Protein AF-A0A0Q6VTG7-F1 (afdb_monomer)

Solvent-accessible surface area (backbone atoms only — not comparable to full-atom values): 6939 Å² total; per-residue (Å²): 140,82,86,78,82,81,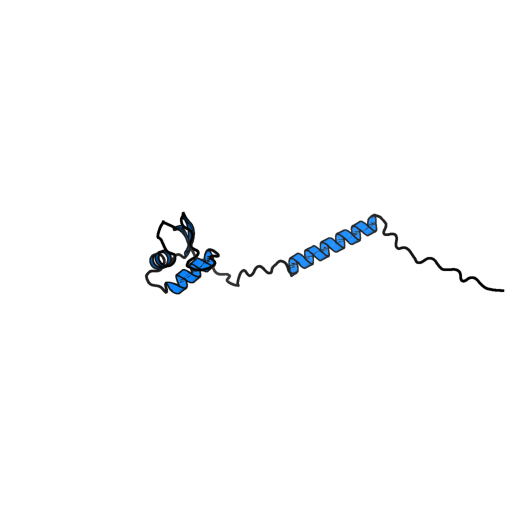80,77,82,76,87,77,84,75,70,49,79,67,51,52,52,55,54,51,54,52,51,52,52,52,52,52,50,48,45,63,74,62,63,66,76,65,84,71,73,95,60,102,54,82,77,77,59,63,44,81,43,69,35,49,86,94,63,46,51,65,58,53,23,40,70,48,35,72,90,56,64,41,68,60,45,36,54,47,36,23,62,73,58,71,42,94,43,71,82,68,70,57,71,70,39,75,41,54,36,65,67,67,132

Secondary structure (DSSP, 8-state):
--PPP--PPP------HHHHHHHHHHHHHHHHHHHHHHTT-----S--S-PPPEEEEEPPTT--HHHHHHHH-TTS-HHHHHHHHHHHTT-SSTT-PPTT-EEEEE---

Foldseek 3Di:
DDDDDDDDDDDDPDCPPVNVVVVVVVVVVVVVVCCVVPVPPPPPDDDPDDDFDKDKDAAAPPDFLLNVLCVQCVPDDSVVQSVVQCVQQVNPHRRSDDHRDIGIGGHDD

Sequence (109 aa):
MRAVPDARPAPHVRLTRRGKIVVLTAAVAVVALLVIMFGSSSFAGDRAGTPPETTSVRVLPGQTLWQIASQANPNGDIRKTVDEIVRLNSLPNASALQLGSEIAVPVYH

Mean predicted aligned error: 15.96 Å

Structure (mmCIF, N/CA/C/O backbone):
data_AF-A0A0Q6VTG7-F1
#
_entry.id   AF-A0A0Q6VTG7-F1
#
loop_
_atom_site.group_PDB
_atom_site.id
_atom_site.type_symbol
_atom_site.label_atom_id
_atom_site.label_alt_id
_atom_site.label_comp_id
_atom_site.label_asym_id
_atom_site.label_entity_id
_atom_site.label_seq_id
_atom_site.pdbx_PDB_ins_code
_atom_site.Cartn_x
_atom_site.Cartn_y
_atom_site.Cartn_z
_atom_site.occupancy
_atom_site.B_iso_or_equiv
_atom_site.auth_seq_id
_atom_sit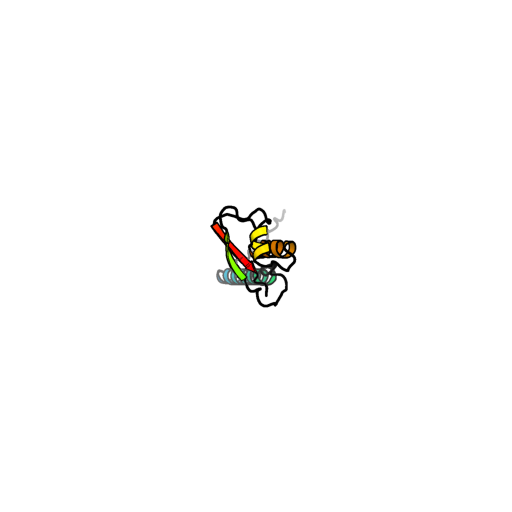e.auth_comp_id
_atom_site.auth_asym_id
_atom_site.auth_atom_id
_atom_site.pdbx_PDB_model_num
ATOM 1 N N . MET A 1 1 ? 83.091 8.850 -33.395 1.00 43.88 1 MET A N 1
ATOM 2 C CA . MET A 1 1 ? 81.863 8.644 -34.195 1.00 43.88 1 MET A CA 1
ATOM 3 C C . MET A 1 1 ? 80.751 8.210 -33.250 1.00 43.88 1 MET A C 1
ATOM 5 O O . MET A 1 1 ? 80.895 7.165 -32.635 1.00 43.88 1 MET A O 1
ATOM 9 N N . ARG A 1 2 ? 79.706 9.023 -33.048 1.00 48.88 2 ARG A N 1
ATOM 10 C CA . ARG A 1 2 ? 78.569 8.691 -32.169 1.00 48.88 2 ARG A CA 1
ATOM 11 C C . ARG A 1 2 ? 77.316 8.671 -33.043 1.00 48.88 2 ARG A C 1
ATOM 13 O O . ARG A 1 2 ? 76.964 9.702 -33.604 1.00 48.88 2 ARG A O 1
ATOM 20 N N . ALA A 1 3 ? 76.723 7.495 -33.230 1.00 59.16 3 ALA A N 1
ATOM 21 C CA . ALA A 1 3 ? 75.492 7.342 -33.996 1.00 59.16 3 ALA A CA 1
ATOM 22 C C . ALA A 1 3 ? 74.316 7.889 -33.173 1.00 59.16 3 ALA A C 1
ATOM 24 O O . ALA A 1 3 ? 74.139 7.502 -32.017 1.00 59.16 3 ALA A O 1
ATOM 25 N N . VAL A 1 4 ? 73.54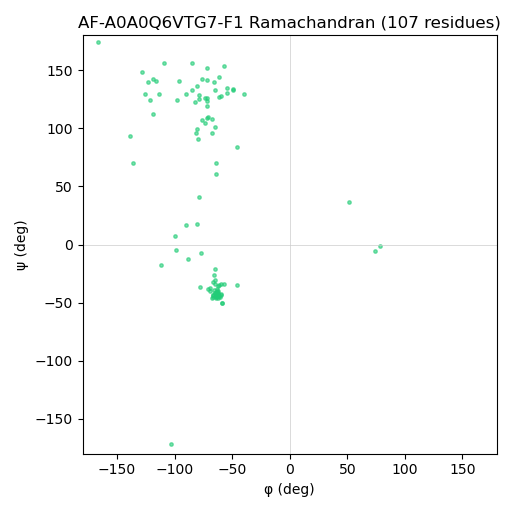7 8.806 -33.758 1.00 63.81 4 VAL A N 1
ATOM 26 C CA . VAL A 1 4 ? 72.277 9.280 -33.199 1.00 63.81 4 VAL A CA 1
ATOM 27 C C . VAL A 1 4 ? 71.207 8.256 -33.595 1.00 63.81 4 VAL A C 1
ATOM 29 O O . VAL A 1 4 ? 71.077 7.978 -34.788 1.00 63.81 4 VAL A O 1
ATOM 32 N N . PRO A 1 5 ? 70.479 7.643 -32.647 1.00 63.19 5 PRO A N 1
ATOM 33 C CA . PRO A 1 5 ? 69.404 6.723 -32.983 1.00 63.19 5 PRO A CA 1
ATOM 34 C C . PRO A 1 5 ? 68.219 7.507 -33.552 1.00 63.19 5 PRO A C 1
ATOM 36 O O . PRO A 1 5 ? 67.694 8.420 -32.918 1.00 63.19 5 PRO A O 1
ATOM 39 N N . ASP A 1 6 ? 67.816 7.132 -34.760 1.00 63.16 6 ASP A N 1
ATOM 40 C CA . ASP A 1 6 ? 66.664 7.688 -35.460 1.00 63.16 6 ASP A CA 1
ATOM 41 C C . ASP A 1 6 ? 65.378 7.184 -34.778 1.00 63.16 6 ASP A C 1
ATOM 43 O O . ASP A 1 6 ? 65.060 5.988 -34.801 1.00 63.16 6 ASP A O 1
ATOM 47 N N . ALA A 1 7 ? 64.666 8.071 -34.082 1.00 64.75 7 ALA A N 1
ATOM 48 C CA . ALA A 1 7 ? 63.426 7.729 -33.395 1.00 64.75 7 ALA A CA 1
ATOM 49 C C . ALA A 1 7 ? 62.308 7.548 -34.432 1.00 64.75 7 ALA A C 1
ATOM 51 O O . ALA A 1 7 ? 61.783 8.522 -34.971 1.00 64.75 7 ALA A O 1
ATOM 52 N N . ARG A 1 8 ? 61.925 6.296 -34.725 1.00 62.69 8 ARG A N 1
ATOM 53 C CA . ARG A 1 8 ? 60.793 6.022 -35.627 1.00 62.69 8 ARG A CA 1
ATOM 54 C C . ARG A 1 8 ? 59.499 6.604 -35.047 1.00 62.69 8 ARG A C 1
ATOM 56 O O . ARG A 1 8 ? 59.146 6.255 -33.919 1.00 62.69 8 ARG A O 1
ATOM 63 N N . PRO A 1 9 ? 58.755 7.427 -35.805 1.00 60.78 9 PRO A N 1
ATOM 64 C CA . PRO A 1 9 ? 57.476 7.952 -35.350 1.00 60.78 9 PRO A CA 1
ATOM 65 C C . PRO A 1 9 ? 56.458 6.816 -35.174 1.00 60.78 9 PRO A C 1
ATOM 67 O O . PRO A 1 9 ? 56.304 5.956 -36.043 1.00 60.78 9 PRO A O 1
ATOM 70 N N . ALA A 1 10 ? 55.761 6.812 -34.034 1.00 64.44 10 ALA A N 1
ATOM 71 C CA . ALA A 1 10 ? 54.692 5.862 -33.749 1.00 64.44 10 ALA A CA 1
ATOM 72 C C . ALA A 1 10 ? 53.508 6.082 -34.715 1.00 64.44 10 ALA A C 1
ATOM 74 O O . ALA A 1 10 ? 53.161 7.229 -35.011 1.00 64.44 10 ALA A O 1
ATOM 75 N N . PRO A 1 11 ? 52.858 5.019 -35.216 1.00 59.88 11 PRO A N 1
ATOM 76 C CA . PRO A 1 11 ? 51.740 5.162 -36.138 1.00 59.88 11 PRO A CA 1
ATOM 77 C C . PRO A 1 11 ? 50.540 5.794 -35.422 1.00 59.88 11 PRO A C 1
ATOM 79 O O . PRO A 1 11 ? 49.867 5.171 -34.604 1.00 59.88 11 PRO A O 1
ATOM 82 N N . HIS A 1 12 ? 50.254 7.055 -35.740 1.00 59.44 12 HIS A N 1
ATOM 83 C CA . HIS A 1 12 ? 49.062 7.743 -35.258 1.00 59.44 12 HIS A CA 1
ATOM 84 C C . HIS A 1 12 ? 47.843 7.255 -36.046 1.00 59.44 12 HIS A C 1
ATOM 86 O O . HIS A 1 12 ? 47.660 7.599 -37.216 1.00 59.44 12 HIS A O 1
ATOM 92 N N . VAL A 1 13 ? 46.987 6.460 -35.400 1.00 63.72 13 VAL A N 1
ATOM 93 C CA . VAL A 1 13 ? 45.722 5.992 -35.981 1.00 63.72 13 VAL A CA 1
ATOM 94 C C . VAL A 1 13 ? 44.783 7.186 -36.157 1.00 63.72 13 VAL A C 1
ATOM 96 O O . VAL A 1 13 ? 44.083 7.617 -35.241 1.00 63.72 13 VAL A O 1
ATOM 99 N N . ARG A 1 14 ? 44.771 7.760 -37.361 1.00 58.41 14 ARG A N 1
ATOM 100 C CA . ARG A 1 14 ? 43.822 8.806 -37.742 1.00 58.41 14 ARG A CA 1
ATOM 101 C C . ARG A 1 14 ? 42.511 8.153 -38.143 1.00 58.41 14 ARG A C 1
ATOM 103 O O . ARG A 1 14 ? 42.332 7.739 -39.285 1.00 58.41 14 ARG A O 1
ATOM 110 N N . LEU A 1 15 ? 41.579 8.081 -37.197 1.00 56.75 15 LEU A N 1
ATOM 111 C CA . LEU A 1 15 ? 40.223 7.633 -37.482 1.00 56.75 15 LEU A CA 1
ATOM 112 C C . LEU A 1 15 ? 39.567 8.656 -38.423 1.00 56.75 15 LEU A C 1
ATOM 114 O O . LEU A 1 15 ? 39.180 9.756 -38.010 1.00 56.75 15 LEU A O 1
ATOM 118 N N . THR A 1 16 ? 39.506 8.321 -39.713 1.00 68.38 16 THR A N 1
ATOM 119 C CA . THR A 1 16 ? 38.813 9.128 -40.722 1.00 68.38 16 THR A CA 1
ATOM 120 C C . THR A 1 16 ? 37.353 9.306 -40.296 1.00 68.38 16 THR A C 1
ATOM 122 O O . THR A 1 16 ? 36.811 8.491 -39.547 1.00 68.38 16 THR A O 1
ATOM 125 N N . ARG A 1 17 ? 36.690 10.385 -40.735 1.00 62.97 17 ARG A N 1
ATOM 126 C CA . ARG A 1 17 ? 35.305 10.728 -40.335 1.00 62.97 17 ARG A CA 1
ATOM 127 C C . ARG A 1 17 ? 34.341 9.527 -40.378 1.00 62.97 17 ARG A C 1
ATOM 129 O O . ARG A 1 17 ? 33.477 9.416 -39.519 1.00 62.97 17 ARG A O 1
ATOM 136 N N . ARG A 1 18 ? 34.538 8.616 -41.338 1.00 68.62 18 ARG A N 1
ATOM 137 C CA . ARG A 1 18 ? 33.766 7.375 -41.507 1.00 68.62 18 ARG A CA 1
ATOM 138 C C . ARG A 1 18 ? 34.035 6.343 -40.402 1.00 68.62 18 ARG A C 1
ATOM 140 O O . ARG A 1 18 ? 33.089 5.756 -39.897 1.00 68.62 18 ARG A O 1
ATOM 147 N N . GLY A 1 19 ? 35.283 6.183 -39.957 1.00 73.06 19 GLY A N 1
ATOM 148 C CA . GLY A 1 19 ? 35.630 5.285 -38.849 1.00 73.06 19 GLY A CA 1
ATOM 149 C C . GLY A 1 19 ? 35.033 5.723 -37.508 1.00 73.06 19 GLY A C 1
ATOM 150 O O . GLY A 1 19 ? 34.601 4.884 -36.728 1.00 73.06 19 GLY A O 1
ATOM 151 N N . LYS A 1 20 ? 34.917 7.038 -37.266 1.00 75.50 20 LYS A N 1
ATOM 152 C CA . LYS A 1 20 ? 34.251 7.570 -36.061 1.00 75.50 20 LYS A CA 1
ATOM 153 C C . LYS A 1 20 ? 32.767 7.198 -36.005 1.00 75.50 20 LYS A C 1
ATOM 155 O O . LYS A 1 20 ? 32.276 6.851 -34.938 1.00 75.50 20 LYS A O 1
ATOM 160 N N . ILE A 1 21 ? 32.075 7.236 -37.146 1.00 81.56 21 ILE A N 1
ATOM 161 C CA . ILE A 1 21 ? 30.651 6.877 -37.242 1.00 81.56 21 ILE A CA 1
ATOM 162 C C . ILE A 1 21 ? 30.453 5.383 -36.958 1.00 81.56 21 ILE A C 1
ATOM 164 O O . ILE A 1 21 ? 29.559 5.020 -36.199 1.00 81.56 21 ILE A O 1
ATOM 168 N N . VAL A 1 22 ? 31.313 4.519 -37.505 1.00 83.38 22 VAL A N 1
ATOM 169 C CA . VAL A 1 22 ? 31.245 3.066 -37.263 1.00 83.38 22 VAL A CA 1
ATOM 170 C C . VAL A 1 22 ? 31.493 2.731 -35.790 1.00 83.38 22 VAL A C 1
ATOM 172 O O . VAL A 1 22 ? 30.748 1.959 -35.200 1.00 83.38 22 VAL A O 1
ATOM 175 N N . VAL A 1 23 ? 32.490 3.354 -35.157 1.00 84.12 23 VAL A N 1
ATOM 176 C CA . VAL A 1 23 ? 32.770 3.124 -33.729 1.00 84.12 23 VAL A CA 1
ATOM 177 C C . VAL A 1 23 ? 31.621 3.615 -32.850 1.00 84.12 23 VAL A C 1
ATOM 179 O O . VAL A 1 23 ? 31.226 2.924 -31.916 1.00 84.12 23 VAL A O 1
ATOM 182 N N . LEU A 1 24 ? 31.055 4.784 -33.157 1.00 87.00 24 LEU A N 1
ATOM 183 C CA . LEU A 1 24 ? 29.951 5.342 -32.380 1.00 87.00 24 LEU A CA 1
ATOM 184 C C . LEU A 1 24 ? 28.680 4.496 -32.517 1.00 87.00 24 LEU A C 1
ATOM 186 O O . LEU A 1 24 ? 28.035 4.204 -31.517 1.00 87.00 24 LEU A O 1
ATOM 190 N N . THR A 1 25 ? 28.352 4.049 -33.731 1.00 86.75 25 THR A N 1
ATOM 191 C CA . THR A 1 25 ? 27.206 3.152 -33.963 1.00 86.75 25 THR A CA 1
ATOM 192 C C . THR A 1 25 ? 27.386 1.805 -33.264 1.00 86.75 25 THR A C 1
ATOM 194 O O . THR A 1 25 ? 26.455 1.340 -32.611 1.00 86.75 25 THR A O 1
ATOM 197 N N . ALA A 1 26 ? 28.588 1.222 -33.304 1.00 90.00 26 ALA A N 1
ATOM 198 C CA . ALA A 1 26 ? 28.898 0.001 -32.562 1.00 90.00 26 ALA A CA 1
ATOM 199 C C . ALA A 1 26 ? 28.771 0.198 -31.040 1.00 90.00 26 ALA A C 1
ATOM 201 O O . ALA A 1 26 ? 28.168 -0.631 -30.364 1.00 90.00 26 ALA A O 1
ATOM 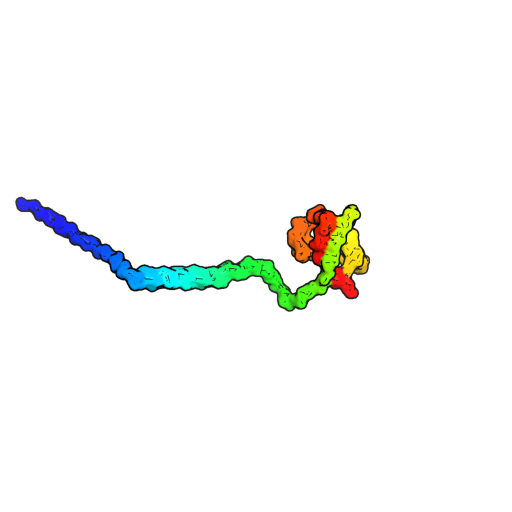202 N N . ALA A 1 27 ? 29.273 1.312 -30.500 1.00 89.88 27 ALA A N 1
ATOM 203 C CA . ALA A 1 27 ? 29.163 1.620 -29.075 1.00 89.88 27 ALA A CA 1
ATOM 204 C C . ALA A 1 27 ? 27.701 1.784 -28.632 1.00 89.88 27 ALA A C 1
ATOM 206 O O . ALA A 1 27 ? 27.303 1.222 -27.613 1.00 89.88 27 ALA A O 1
ATOM 207 N N . VAL A 1 28 ? 26.881 2.492 -29.418 1.00 93.38 28 VAL A N 1
ATOM 208 C CA . VAL A 1 28 ? 25.442 2.643 -29.146 1.00 93.38 28 VAL A CA 1
ATOM 209 C C . VAL A 1 28 ? 24.732 1.288 -29.177 1.00 93.38 28 VAL A C 1
ATOM 211 O O . VAL A 1 28 ? 23.935 1.009 -28.286 1.00 93.38 28 VAL A O 1
ATOM 214 N N . ALA A 1 29 ? 25.047 0.423 -30.145 1.00 92.00 29 ALA A N 1
ATOM 215 C CA . ALA A 1 29 ? 24.466 -0.916 -30.228 1.00 92.00 29 ALA A CA 1
ATOM 216 C C . ALA A 1 29 ? 24.823 -1.783 -29.008 1.00 92.00 29 ALA A C 1
ATOM 218 O O . ALA A 1 29 ? 23.956 -2.462 -28.463 1.00 92.00 29 ALA A O 1
ATOM 219 N N . VAL A 1 30 ? 26.073 -1.721 -28.538 1.00 93.94 30 VAL A N 1
ATOM 220 C CA . VAL A 1 30 ? 26.511 -2.433 -27.326 1.00 93.94 30 VAL A CA 1
ATOM 221 C C . VAL A 1 30 ? 25.776 -1.916 -26.093 1.00 93.94 30 VAL A C 1
ATOM 223 O O . VAL A 1 30 ? 25.261 -2.715 -25.317 1.00 93.94 30 VAL A O 1
ATOM 226 N N . VAL A 1 31 ? 25.670 -0.595 -25.922 1.00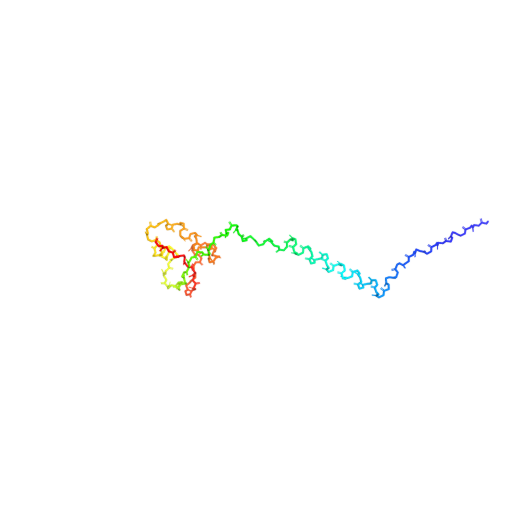 90.75 31 VAL A N 1
ATOM 227 C CA . VAL A 1 31 ? 24.927 -0.002 -24.799 1.00 90.75 31 VAL A CA 1
ATOM 228 C C . VAL A 1 31 ? 23.455 -0.408 -24.846 1.00 90.75 31 VAL A C 1
ATOM 230 O O . VAL A 1 31 ? 22.916 -0.817 -23.824 1.00 90.75 31 VAL A O 1
ATOM 233 N N . ALA A 1 32 ? 22.814 -0.369 -26.016 1.00 87.38 32 ALA A N 1
ATOM 234 C CA . ALA A 1 32 ? 21.431 -0.813 -26.172 1.00 87.38 32 ALA A CA 1
ATOM 235 C C . ALA A 1 32 ? 21.259 -2.292 -25.791 1.00 87.38 32 ALA A C 1
ATOM 237 O O . ALA A 1 32 ? 20.322 -2.638 -25.077 1.00 87.3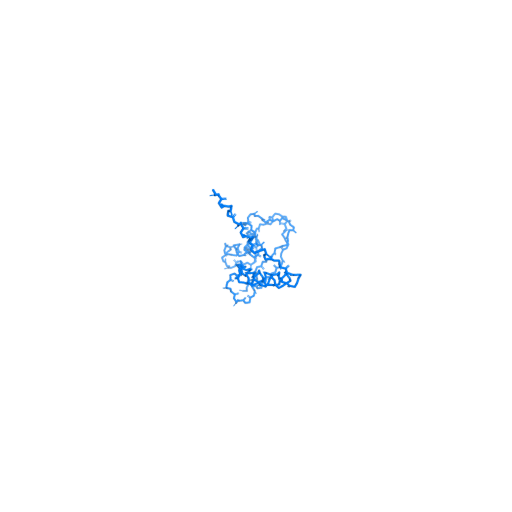8 32 ALA A O 1
ATOM 238 N N . LEU A 1 33 ? 22.190 -3.157 -26.200 1.00 88.56 33 LEU A N 1
ATOM 239 C CA . LEU A 1 33 ? 22.160 -4.579 -25.862 1.00 88.56 33 LEU A CA 1
ATOM 240 C C . LEU A 1 33 ? 22.339 -4.815 -24.356 1.00 88.56 33 LEU A C 1
ATOM 242 O O . LEU A 1 33 ? 21.632 -5.634 -23.777 1.00 88.56 33 LEU A O 1
ATOM 246 N N . LEU A 1 34 ? 23.218 -4.052 -23.703 1.00 86.94 34 LEU A N 1
ATOM 247 C CA . LEU A 1 34 ? 23.368 -4.078 -22.248 1.00 86.94 34 LEU A CA 1
ATOM 248 C C . LEU A 1 34 ? 22.101 -3.583 -21.541 1.00 86.94 34 LEU A C 1
ATOM 250 O O . LEU A 1 34 ? 21.664 -4.201 -20.578 1.00 86.94 34 LEU A O 1
ATOM 254 N N . VAL A 1 35 ? 21.463 -2.520 -22.032 1.00 85.50 35 VAL A N 1
ATOM 255 C CA . VAL A 1 35 ? 20.186 -2.039 -21.483 1.00 85.50 35 VAL A CA 1
ATOM 256 C C . VAL A 1 35 ? 19.085 -3.087 -21.645 1.00 85.50 35 VAL A C 1
ATOM 258 O O . VAL A 1 35 ? 18.307 -3.279 -20.724 1.00 85.50 35 VAL A O 1
ATOM 261 N N . ILE A 1 36 ? 19.026 -3.821 -22.755 1.00 82.38 36 ILE A N 1
ATOM 262 C CA . ILE A 1 36 ? 18.043 -4.903 -22.928 1.00 82.38 36 ILE A CA 1
ATOM 263 C C . ILE A 1 36 ? 18.328 -6.059 -21.955 1.00 82.38 36 ILE A C 1
ATOM 265 O O . ILE A 1 36 ? 17.414 -6.560 -21.299 1.00 82.38 36 ILE A O 1
ATOM 269 N N . MET A 1 37 ? 19.597 -6.461 -21.834 1.00 78.75 37 MET A N 1
ATOM 270 C CA . MET A 1 37 ? 20.013 -7.582 -20.983 1.00 78.75 37 MET A CA 1
ATOM 271 C C . MET A 1 37 ? 19.883 -7.287 -19.485 1.00 78.75 37 MET A C 1
ATOM 273 O O . MET A 1 37 ? 19.506 -8.170 -18.723 1.00 78.75 37 MET A O 1
ATOM 277 N N . PHE A 1 38 ? 20.178 -6.058 -19.058 1.00 77.00 38 PHE A N 1
ATOM 278 C CA . PHE A 1 38 ? 20.251 -5.684 -17.642 1.00 77.00 38 PHE A CA 1
ATOM 279 C C . PHE A 1 38 ? 19.144 -4.723 -17.189 1.00 77.00 38 PHE A C 1
ATOM 281 O O . PHE A 1 38 ? 18.888 -4.603 -15.992 1.00 77.00 38 PHE A O 1
ATOM 288 N N . GLY A 1 39 ? 18.466 -4.043 -18.114 1.00 63.72 39 GLY A N 1
ATOM 289 C CA . GLY A 1 39 ? 17.411 -3.067 -17.816 1.00 63.72 39 GLY A CA 1
ATOM 290 C C . GLY A 1 39 ? 16.070 -3.691 -17.439 1.00 63.72 39 GLY A C 1
ATOM 291 O O . GLY A 1 39 ? 15.177 -2.981 -16.988 1.00 63.72 39 GLY A O 1
ATOM 292 N N . SER A 1 40 ? 15.934 -5.012 -17.561 1.00 58.81 40 SER A N 1
ATOM 293 C CA . SER A 1 40 ? 14.698 -5.737 -17.244 1.00 58.81 40 SER A CA 1
ATOM 294 C C . SER A 1 40 ? 14.617 -6.215 -15.787 1.00 58.81 40 SER A C 1
ATOM 296 O O . SER A 1 40 ? 13.778 -7.048 -15.469 1.00 58.81 40 SER A O 1
ATOM 298 N N . SER A 1 41 ? 15.436 -5.689 -14.869 1.00 55.28 41 SER A N 1
ATOM 299 C CA . SER A 1 41 ? 15.313 -5.970 -13.427 1.00 55.28 41 SER A CA 1
ATOM 300 C C . SER A 1 41 ? 14.199 -5.149 -12.759 1.00 55.28 41 SER A C 1
ATOM 302 O O . SER A 1 41 ? 14.328 -4.667 -11.636 1.00 55.28 41 SER A O 1
ATOM 304 N N . SER A 1 42 ? 13.058 -5.009 -13.436 1.00 52.91 42 SER A N 1
ATOM 305 C CA . SER A 1 42 ? 11.818 -4.727 -12.725 1.00 52.91 42 SER A CA 1
ATOM 306 C C . SER A 1 42 ? 11.456 -6.006 -11.981 1.00 52.91 42 SER A C 1
ATOM 308 O O . SER A 1 42 ? 11.094 -7.002 -12.599 1.00 52.91 42 SER A O 1
ATOM 310 N N . PHE A 1 43 ? 11.579 -5.991 -10.654 1.00 47.66 43 PHE A N 1
ATOM 311 C CA . PHE A 1 43 ? 11.002 -6.990 -9.754 1.00 47.66 43 PHE A CA 1
ATOM 312 C C . PHE A 1 43 ? 9.462 -6.935 -9.833 1.00 47.66 43 PHE A C 1
ATOM 314 O O . PHE A 1 43 ? 8.780 -6.648 -8.856 1.00 47.66 43 PHE A O 1
ATOM 321 N N . ALA A 1 44 ? 8.889 -7.176 -11.011 1.00 46.69 44 ALA A N 1
ATOM 322 C CA . ALA A 1 44 ? 7.504 -7.576 -11.154 1.00 46.69 44 ALA A CA 1
ATOM 323 C C . ALA A 1 44 ? 7.497 -9.071 -10.844 1.00 46.69 44 ALA A C 1
ATOM 325 O O . ALA A 1 44 ? 7.800 -9.894 -11.702 1.00 46.69 44 ALA A O 1
ATOM 326 N N . GLY A 1 45 ? 7.297 -9.402 -9.567 1.00 48.16 45 GLY A N 1
ATOM 327 C CA . GLY A 1 45 ? 7.283 -10.784 -9.108 1.00 48.16 45 GLY A CA 1
ATOM 328 C C . GLY A 1 45 ? 6.377 -11.649 -9.985 1.00 48.16 45 GLY A C 1
ATOM 329 O O . GLY A 1 45 ? 5.252 -11.259 -10.291 1.00 48.16 45 GLY A O 1
ATOM 330 N N . ASP A 1 46 ? 6.900 -12.815 -10.355 1.00 45.62 46 ASP A N 1
ATOM 331 C CA . ASP A 1 46 ? 6.254 -13.903 -11.088 1.00 45.62 46 ASP A CA 1
ATOM 332 C C . ASP A 1 46 ? 4.851 -14.250 -10.567 1.00 45.62 46 ASP A C 1
ATOM 334 O O . ASP A 1 46 ? 4.661 -15.205 -9.811 1.00 45.62 46 ASP A O 1
ATOM 338 N N . ARG A 1 47 ? 3.828 -13.522 -11.011 1.00 49.97 47 ARG A N 1
ATOM 339 C CA . ARG A 1 47 ? 2.463 -14.040 -11.083 1.00 49.97 47 ARG A CA 1
ATOM 340 C C . ARG A 1 47 ? 1.843 -13.575 -12.386 1.00 49.97 47 ARG A C 1
ATOM 342 O O . ARG A 1 47 ? 1.229 -12.518 -12.458 1.00 49.97 47 ARG A O 1
ATOM 349 N N . ALA A 1 48 ? 1.953 -14.425 -13.402 1.00 48.81 48 ALA A N 1
ATOM 350 C CA . ALA A 1 48 ? 0.946 -14.520 -14.450 1.00 48.81 48 ALA A CA 1
ATOM 351 C C . ALA A 1 48 ? -0.370 -15.007 -13.809 1.00 48.81 48 ALA A C 1
ATOM 353 O O . ALA A 1 48 ? -0.767 -16.159 -13.936 1.00 48.81 48 ALA A O 1
ATOM 354 N N . GLY A 1 49 ? -0.988 -14.143 -13.014 1.00 55.75 49 GLY A N 1
ATOM 355 C CA . GLY A 1 49 ? -2.342 -14.271 -12.514 1.00 55.75 49 GLY A CA 1
ATOM 356 C C . GLY A 1 49 ? -3.070 -13.016 -12.953 1.00 55.75 49 GLY A C 1
ATOM 357 O O . GLY A 1 49 ? -2.474 -11.937 -12.960 1.00 55.75 49 GLY A O 1
ATOM 358 N N . THR A 1 50 ? -4.324 -13.155 -13.370 1.00 60.56 50 THR A N 1
ATOM 359 C CA . THR A 1 50 ? -5.225 -12.020 -13.579 1.00 60.56 50 THR A CA 1
ATOM 360 C C . THR A 1 50 ? -5.006 -10.995 -12.459 1.00 60.56 50 THR A C 1
ATOM 362 O O . THR A 1 50 ? -4.966 -11.411 -11.295 1.00 60.56 50 THR A O 1
ATOM 365 N N . PRO A 1 51 ? -4.808 -9.698 -12.774 1.00 62.81 51 PRO A N 1
ATOM 366 C CA . PRO A 1 51 ? -4.684 -8.674 -11.747 1.00 62.81 51 PRO A CA 1
ATOM 367 C C . PRO A 1 51 ? -5.840 -8.831 -10.754 1.00 62.81 51 PRO A C 1
ATOM 369 O O . PRO A 1 51 ? -6.971 -9.022 -11.210 1.00 62.81 51 PRO A O 1
ATOM 372 N N . PRO A 1 52 ? -5.586 -8.811 -9.433 1.00 69.81 52 PRO A N 1
ATOM 373 C CA . PRO A 1 52 ? -6.670 -8.897 -8.466 1.00 69.81 52 PRO A CA 1
ATOM 374 C C . PRO A 1 52 ? -7.685 -7.792 -8.768 1.00 69.81 52 PRO A C 1
ATOM 376 O O . PRO A 1 52 ? -7.295 -6.649 -9.033 1.00 69.81 52 PRO A O 1
ATOM 379 N N . GLU A 1 53 ? -8.976 -8.131 -8.770 1.00 85.62 53 GLU A N 1
ATOM 380 C CA . GLU A 1 53 ? -10.017 -7.116 -8.894 1.00 85.62 53 GLU A CA 1
ATOM 381 C C . GLU A 1 53 ? -9.879 -6.146 -7.722 1.00 85.62 53 GLU A C 1
ATOM 383 O O . GLU A 1 53 ? -9.785 -6.549 -6.561 1.00 85.62 53 GLU A O 1
ATOM 388 N N . THR A 1 54 ? -9.805 -4.856 -8.034 1.00 91.38 54 THR A N 1
ATOM 389 C CA . THR A 1 54 ? -9.628 -3.799 -7.042 1.00 91.38 54 THR A CA 1
ATOM 390 C C . THR A 1 54 ? -10.687 -2.728 -7.218 1.00 91.38 54 THR A C 1
ATOM 392 O O . THR A 1 54 ? -11.141 -2.450 -8.326 1.00 91.38 54 THR A O 1
ATOM 395 N N . THR A 1 55 ? -11.062 -2.107 -6.104 1.00 90.88 55 THR A N 1
ATOM 396 C CA . THR A 1 55 ? -11.897 -0.910 -6.066 1.00 90.88 55 THR A CA 1
ATOM 397 C C . THR A 1 55 ? -11.108 0.251 -5.481 1.00 90.88 55 THR A C 1
ATOM 399 O O . THR A 1 55 ? -10.359 0.082 -4.517 1.00 90.88 55 THR A O 1
ATOM 402 N N . SER A 1 56 ? -11.293 1.447 -6.032 1.00 92.81 56 SER A N 1
ATOM 403 C CA . SER A 1 56 ? -10.737 2.662 -5.444 1.00 92.81 56 SER A CA 1
ATOM 404 C C . SER A 1 56 ? -11.588 3.128 -4.267 1.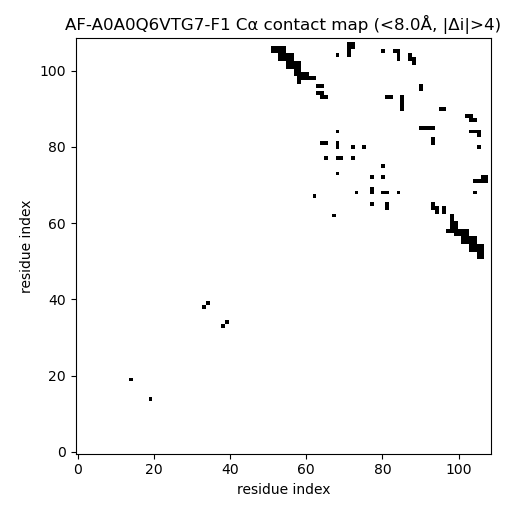00 92.81 56 SER A C 1
ATOM 406 O O . SER A 1 56 ? -12.804 3.285 -4.383 1.00 92.81 56 SER A O 1
ATOM 408 N N . VAL A 1 57 ? -10.946 3.373 -3.128 1.00 92.06 57 VAL A N 1
ATOM 409 C CA . VAL A 1 57 ? -11.568 3.889 -1.909 1.00 92.06 57 VAL A CA 1
ATOM 410 C C . VAL A 1 57 ? -10.889 5.197 -1.532 1.00 92.06 57 VAL A C 1
ATOM 412 O O . VAL A 1 57 ? -9.674 5.261 -1.344 1.00 92.06 57 VAL A O 1
ATOM 415 N N . ARG A 1 58 ? -11.685 6.259 -1.390 1.00 93.19 58 ARG A N 1
ATOM 416 C CA . ARG A 1 58 ? -11.213 7.533 -0.843 1.00 93.19 58 ARG A CA 1
ATOM 417 C C . ARG A 1 58 ? -11.139 7.439 0.677 1.00 93.19 58 ARG A C 1
ATOM 419 O O . ARG A 1 58 ? -12.146 7.164 1.324 1.00 93.19 58 ARG A O 1
ATOM 426 N N . VAL A 1 59 ? -9.969 7.729 1.238 1.00 92.75 59 VAL A N 1
ATOM 427 C CA . VAL A 1 59 ? -9.745 7.705 2.687 1.00 92.75 59 VAL A CA 1
ATOM 428 C C . VAL A 1 59 ? -10.452 8.888 3.344 1.00 92.75 59 VAL A C 1
ATOM 430 O O . VAL A 1 59 ? -10.144 10.050 3.058 1.00 92.75 59 VAL A O 1
ATOM 433 N N . LEU A 1 60 ? -11.387 8.596 4.247 1.00 90.62 60 LEU A N 1
ATOM 434 C CA . LEU A 1 60 ? -12.115 9.608 5.012 1.00 90.62 60 LEU A CA 1
ATOM 435 C C . LEU A 1 60 ? -11.342 10.041 6.273 1.00 90.62 60 LEU A C 1
ATOM 437 O O . LEU A 1 60 ? -10.532 9.275 6.800 1.00 90.62 60 LEU A O 1
ATOM 441 N N . PRO A 1 61 ? -11.593 11.253 6.806 1.00 87.81 61 PRO A N 1
ATOM 442 C CA . PRO A 1 61 ? -11.022 11.688 8.079 1.00 87.81 61 PRO A CA 1
ATOM 443 C C . PRO A 1 61 ? -11.313 10.696 9.214 1.00 87.81 61 PRO A C 1
ATOM 445 O O . PRO A 1 61 ? -12.456 10.292 9.414 1.00 87.81 61 PRO A O 1
ATOM 448 N N . GLY A 1 62 ? -10.275 10.307 9.961 1.00 86.31 62 GLY A N 1
ATOM 449 C CA . GLY A 1 62 ? -10.385 9.354 11.075 1.00 86.31 62 GLY A CA 1
ATOM 450 C C . GLY A 1 62 ? -10.471 7.880 10.662 1.00 86.31 62 GLY A C 1
ATOM 451 O O . GLY A 1 62 ? -10.517 7.014 11.533 1.00 86.31 62 GLY A O 1
ATOM 452 N N . GLN A 1 63 ? -10.462 7.584 9.360 1.00 89.75 63 GLN A N 1
ATOM 453 C CA . GLN A 1 63 ? -10.466 6.220 8.854 1.00 89.75 63 GLN A CA 1
ATOM 454 C C . GLN A 1 63 ? -9.053 5.631 8.894 1.00 89.75 63 GLN A C 1
ATOM 456 O O . GLN A 1 63 ? -8.073 6.280 8.528 1.00 89.75 63 GLN A O 1
ATOM 461 N N . THR A 1 64 ? -8.945 4.381 9.333 1.00 93.38 64 THR A N 1
ATOM 462 C CA . THR A 1 64 ? -7.671 3.652 9.395 1.00 93.38 64 THR A CA 1
ATOM 463 C C . THR A 1 64 ? -7.616 2.554 8.344 1.00 93.38 64 THR A C 1
ATOM 465 O O . THR A 1 64 ? -8.648 2.018 7.937 1.00 93.38 64 THR A O 1
ATOM 468 N N . LEU A 1 65 ? -6.405 2.151 7.948 1.00 93.25 65 LEU A N 1
ATOM 469 C CA . LEU A 1 65 ? -6.237 1.056 6.990 1.00 93.25 65 LEU A CA 1
ATOM 470 C C . LEU A 1 65 ? -6.853 -0.251 7.504 1.00 93.25 65 LEU A C 1
ATOM 472 O O . LEU A 1 65 ? -7.426 -1.015 6.738 1.00 93.25 65 LEU A O 1
ATOM 476 N N . TRP A 1 66 ? -6.798 -0.460 8.820 1.00 94.38 66 TRP A N 1
ATOM 477 C CA . TRP A 1 66 ? -7.456 -1.568 9.506 1.00 94.38 66 TRP A CA 1
ATOM 478 C C . TRP A 1 66 ? -8.976 -1.560 9.342 1.00 94.38 66 TRP A C 1
ATOM 480 O O . TRP A 1 66 ? -9.557 -2.601 9.049 1.00 94.38 66 TRP A O 1
ATOM 490 N N . GLN A 1 67 ? -9.623 -0.401 9.495 1.00 94.25 67 GLN A N 1
ATOM 491 C CA . GLN A 1 67 ? -11.065 -0.286 9.270 1.00 94.25 67 GLN A CA 1
ATOM 492 C C . GLN A 1 67 ? -11.420 -0.568 7.810 1.00 94.25 67 GLN A C 1
ATOM 494 O O . GLN A 1 67 ? -12.348 -1.329 7.553 1.00 94.25 67 GLN A O 1
ATOM 499 N N . ILE A 1 68 ? -10.659 -0.021 6.860 1.00 93.50 68 ILE A N 1
ATOM 500 C CA . ILE A 1 68 ? -10.887 -0.250 5.427 1.00 93.50 68 ILE A CA 1
ATOM 501 C C . ILE A 1 68 ? -10.721 -1.738 5.090 1.00 93.50 68 ILE A C 1
ATOM 503 O O . ILE A 1 68 ? -11.596 -2.327 4.463 1.00 93.50 68 ILE A O 1
ATOM 507 N N . ALA A 1 69 ? -9.656 -2.373 5.582 1.00 94.31 69 ALA A N 1
ATOM 508 C CA . ALA A 1 69 ? -9.416 -3.804 5.414 1.00 94.31 69 ALA A CA 1
ATOM 509 C C . ALA A 1 69 ? -10.539 -4.663 6.016 1.00 94.31 69 ALA A C 1
ATOM 511 O O . ALA A 1 69 ? -11.001 -5.603 5.376 1.00 94.31 69 ALA A O 1
ATOM 512 N N . SER A 1 70 ? -11.011 -4.320 7.220 1.00 94.00 70 SER A N 1
ATOM 513 C CA . SER A 1 70 ? -12.101 -5.048 7.883 1.00 94.00 70 SER A CA 1
ATOM 514 C C . SER A 1 70 ? -13.435 -4.940 7.140 1.00 94.00 70 SER A C 1
ATOM 516 O O . SER A 1 70 ? -14.232 -5.870 7.181 1.00 94.00 70 SER A O 1
ATOM 518 N N . GLN A 1 71 ? -13.674 -3.824 6.445 1.00 93.31 71 GLN A N 1
ATOM 519 C CA . GLN A 1 71 ? -14.870 -3.634 5.625 1.00 93.31 71 GLN A CA 1
ATOM 520 C C . GLN A 1 71 ? -14.756 -4.367 4.289 1.00 93.31 71 GLN A C 1
ATOM 522 O O . GLN A 1 71 ? -15.746 -4.909 3.811 1.00 93.31 71 GLN A O 1
ATOM 527 N N . ALA A 1 72 ? -13.556 -4.399 3.704 1.00 92.81 72 ALA A N 1
ATOM 528 C CA . ALA A 1 72 ? -13.308 -5.073 2.436 1.00 92.81 72 ALA A CA 1
ATOM 529 C C . ALA A 1 72 ? -13.352 -6.603 2.560 1.00 92.81 72 ALA A C 1
ATOM 531 O O . ALA A 1 72 ? -13.857 -7.268 1.662 1.00 92.81 72 ALA A O 1
ATOM 532 N N . ASN A 1 73 ? -12.842 -7.163 3.662 1.00 94.62 73 ASN A N 1
ATOM 533 C CA . ASN A 1 73 ? -12.789 -8.608 3.890 1.00 94.62 73 ASN A CA 1
ATOM 534 C C . ASN A 1 73 ? -13.218 -8.990 5.321 1.00 94.62 73 ASN A C 1
ATOM 536 O O . ASN A 1 73 ? -12.382 -9.411 6.126 1.00 94.62 73 ASN A O 1
ATOM 540 N N . PRO A 1 74 ? -14.508 -8.850 5.672 1.00 93.00 74 PRO A N 1
ATOM 541 C CA . PRO A 1 74 ? -14.983 -9.049 7.044 1.00 93.00 74 PRO A CA 1
ATOM 542 C C . PRO A 1 74 ? -14.859 -10.498 7.539 1.00 93.00 74 PRO A C 1
ATOM 544 O O . PRO A 1 74 ? -14.747 -10.725 8.741 1.00 93.00 74 PRO A O 1
ATOM 547 N N . ASN A 1 75 ? -14.869 -11.472 6.624 1.00 93.38 75 ASN A N 1
ATOM 548 C CA . ASN A 1 75 ? -14.818 -12.903 6.944 1.00 93.38 75 ASN A CA 1
ATOM 549 C C . ASN A 1 75 ? -13.407 -13.505 6.813 1.00 93.38 75 ASN A C 1
ATOM 551 O O . ASN A 1 75 ? -13.214 -14.686 7.105 1.00 93.38 75 ASN A O 1
ATOM 555 N N . GLY A 1 76 ? -12.433 -12.726 6.338 1.00 91.06 76 GLY A N 1
ATOM 556 C CA . GLY A 1 76 ? -11.075 -13.186 6.080 1.00 91.06 76 GLY A CA 1
ATOM 557 C C . GLY A 1 76 ? -10.056 -12.754 7.131 1.00 91.06 76 GLY A C 1
ATOM 558 O O . GLY A 1 76 ? -10.369 -12.208 8.189 1.00 91.06 76 GLY A O 1
ATOM 559 N N . ASP A 1 77 ? -8.785 -13.008 6.825 1.00 94.69 77 ASP A N 1
ATOM 560 C CA . ASP A 1 77 ? -7.671 -12.572 7.663 1.00 94.69 77 ASP A CA 1
ATOM 561 C C . ASP A 1 77 ? -7.355 -11.094 7.399 1.00 94.69 77 ASP A C 1
ATOM 563 O O . ASP A 1 77 ? -6.653 -10.745 6.446 1.00 94.69 77 ASP A O 1
ATOM 567 N N . ILE A 1 78 ? -7.854 -10.224 8.282 1.00 93.69 78 ILE A N 1
ATOM 568 C CA . ILE A 1 78 ? -7.692 -8.770 8.171 1.00 93.69 78 ILE A CA 1
ATOM 569 C C . ILE A 1 78 ? -6.210 -8.372 8.112 1.00 93.69 78 ILE A C 1
ATOM 571 O O . ILE A 1 78 ? -5.871 -7.435 7.392 1.00 93.69 78 ILE A O 1
ATOM 575 N N . ARG A 1 79 ? -5.302 -9.085 8.802 1.00 94.56 79 ARG A N 1
ATOM 576 C CA . ARG A 1 79 ? -3.864 -8.758 8.754 1.00 94.56 79 ARG A CA 1
ATOM 577 C C . ARG A 1 79 ? -3.305 -8.956 7.353 1.00 94.56 79 ARG A C 1
ATOM 579 O O . ARG A 1 79 ? -2.631 -8.070 6.837 1.00 94.56 79 ARG A O 1
ATOM 586 N N . LYS A 1 80 ? -3.645 -10.077 6.712 1.00 94.31 80 LYS A N 1
ATOM 587 C CA . LYS A 1 80 ? -3.235 -10.343 5.327 1.00 94.31 80 LYS A CA 1
ATOM 588 C C . LYS A 1 80 ? -3.819 -9.321 4.362 1.00 94.31 80 LYS A C 1
ATOM 590 O O . LYS A 1 8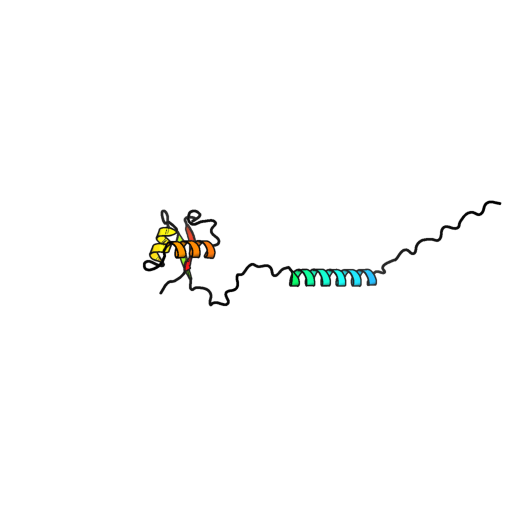0 ? -3.096 -8.856 3.486 1.00 94.31 80 LYS A O 1
ATOM 595 N N . THR A 1 81 ? -5.083 -8.941 4.551 1.00 94.50 81 THR A N 1
ATOM 596 C CA . THR A 1 81 ? -5.733 -7.906 3.739 1.00 94.50 81 THR A CA 1
ATOM 597 C C . THR A 1 81 ? -5.058 -6.544 3.909 1.00 94.50 81 THR A C 1
ATOM 599 O O . THR A 1 81 ? -4.807 -5.871 2.915 1.00 94.50 81 THR A O 1
ATOM 602 N N . VAL A 1 82 ? -4.689 -6.148 5.132 1.00 94.81 82 VAL A N 1
ATOM 603 C CA . VAL A 1 82 ? -3.901 -4.927 5.373 1.00 94.81 82 VAL A CA 1
ATOM 604 C C . VAL A 1 82 ? -2.571 -4.991 4.622 1.00 94.81 82 VAL A C 1
ATOM 606 O O . VAL A 1 82 ? -2.255 -4.066 3.876 1.00 94.81 82 VAL A O 1
ATOM 609 N N . ASP A 1 83 ? -1.818 -6.083 4.765 1.00 94.75 83 ASP A N 1
ATOM 610 C CA . ASP A 1 83 ? -0.522 -6.241 4.097 1.00 94.75 83 ASP A CA 1
ATOM 611 C C . ASP A 1 83 ? -0.651 -6.213 2.568 1.00 94.75 83 ASP A C 1
ATOM 613 O O . ASP A 1 83 ? 0.228 -5.717 1.862 1.00 94.75 83 ASP A O 1
ATOM 617 N N . GLU A 1 84 ? -1.748 -6.748 2.039 1.00 93.25 84 GLU A N 1
ATOM 618 C CA . GLU A 1 84 ? -2.056 -6.709 0.616 1.00 93.25 84 GLU A CA 1
ATOM 619 C C . GLU A 1 84 ? -2.359 -5.295 0.129 1.00 93.25 84 GLU A C 1
ATOM 621 O O . GLU A 1 84 ? -1.761 -4.868 -0.856 1.00 93.25 84 GLU A O 1
ATOM 626 N N . ILE A 1 85 ? -3.188 -4.536 0.851 1.00 93.62 85 ILE A N 1
ATOM 627 C CA . ILE A 1 85 ? -3.475 -3.135 0.518 1.00 93.62 85 ILE A CA 1
ATOM 628 C C . ILE A 1 85 ? -2.195 -2.288 0.597 1.00 93.62 85 ILE A C 1
ATOM 630 O O . ILE A 1 85 ? -1.961 -1.453 -0.277 1.00 93.62 85 ILE A O 1
ATOM 634 N N . VAL A 1 86 ? -1.334 -2.520 1.597 1.00 93.69 86 VAL A N 1
ATOM 635 C CA . VAL A 1 86 ? -0.029 -1.844 1.718 1.00 93.69 86 VAL A CA 1
ATOM 636 C C . VAL A 1 86 ? 0.832 -2.102 0.483 1.00 93.69 86 VAL A C 1
ATOM 638 O O . VAL A 1 86 ? 1.323 -1.150 -0.123 1.00 93.69 86 VAL A O 1
ATOM 641 N N . ARG A 1 87 ? 0.978 -3.370 0.071 1.00 91.81 87 ARG A N 1
ATOM 642 C CA . ARG A 1 87 ? 1.748 -3.732 -1.130 1.00 91.81 87 ARG A CA 1
ATOM 643 C C . ARG A 1 87 ? 1.152 -3.126 -2.396 1.00 91.81 87 ARG A C 1
ATOM 645 O O . ARG A 1 87 ? 1.891 -2.591 -3.214 1.00 91.81 87 ARG A O 1
ATOM 652 N N . LEU A 1 88 ? -0.167 -3.195 -2.544 1.00 91.62 88 LEU A N 1
ATOM 653 C CA . LEU A 1 88 ? -0.868 -2.757 -3.746 1.00 91.62 88 LEU A CA 1
ATOM 654 C C . LEU A 1 88 ? -0.774 -1.237 -3.959 1.00 91.62 88 LEU A C 1
ATOM 656 O O . LEU A 1 88 ? -0.674 -0.779 -5.091 1.00 91.62 88 LEU A O 1
ATOM 660 N N . ASN A 1 89 ? -0.723 -0.463 -2.874 1.00 91.44 89 ASN A N 1
ATOM 661 C CA . ASN A 1 89 ? -0.614 0.999 -2.913 1.00 91.44 89 ASN A CA 1
ATOM 662 C C . ASN A 1 89 ? 0.812 1.517 -2.686 1.00 91.44 89 ASN A C 1
ATOM 664 O O . ASN A 1 89 ? 1.005 2.722 -2.534 1.00 91.44 89 ASN A O 1
ATOM 668 N N . SER A 1 90 ? 1.812 0.628 -2.635 1.00 92.56 90 SER A N 1
ATOM 669 C CA . SER A 1 90 ? 3.207 0.982 -2.323 1.00 92.56 90 SER A CA 1
ATOM 670 C C . SER A 1 90 ? 3.350 1.809 -1.036 1.00 92.56 90 SER A C 1
ATOM 672 O O . SER A 1 90 ? 4.175 2.721 -0.948 1.00 92.56 90 SER A O 1
ATOM 674 N N . LEU A 1 91 ? 2.528 1.509 -0.026 1.00 91.19 91 LEU A N 1
ATOM 675 C CA . LEU A 1 91 ? 2.583 2.200 1.257 1.00 91.19 91 LEU A CA 1
ATOM 676 C C . LEU A 1 91 ? 3.790 1.693 2.068 1.00 91.19 91 LEU A C 1
ATOM 678 O O . LEU A 1 91 ? 4.067 0.494 2.070 1.00 91.19 91 LEU A O 1
ATOM 682 N N . PRO A 1 92 ? 4.494 2.563 2.816 1.00 88.81 92 PRO A N 1
ATOM 683 C CA . PRO A 1 92 ? 5.591 2.135 3.686 1.00 88.81 92 PRO A CA 1
ATOM 684 C C . PRO A 1 92 ? 5.150 1.185 4.808 1.00 88.81 92 PRO A C 1
ATOM 686 O O . PRO A 1 92 ? 5.909 0.317 5.229 1.00 88.81 92 PRO A O 1
ATOM 689 N N . ASN A 1 93 ? 3.947 1.397 5.346 1.00 88.75 93 ASN A N 1
ATOM 690 C CA . ASN A 1 93 ? 3.333 0.593 6.400 1.00 88.75 93 ASN A CA 1
ATOM 691 C C . ASN A 1 93 ? 1.838 0.939 6.528 1.00 88.75 93 ASN A C 1
ATOM 693 O O . ASN A 1 93 ? 1.353 1.889 5.914 1.00 88.75 93 ASN A O 1
ATOM 697 N N . ALA A 1 94 ? 1.118 0.195 7.372 1.00 85.88 94 ALA A N 1
ATOM 698 C CA . ALA A 1 94 ? -0.317 0.384 7.585 1.00 85.88 94 ALA A CA 1
ATOM 699 C C . ALA A 1 94 ? -0.705 1.731 8.228 1.00 85.88 94 ALA A C 1
ATOM 701 O O . ALA A 1 94 ? -1.847 2.168 8.096 1.00 85.88 94 ALA A O 1
ATOM 702 N N . SER A 1 95 ? 0.234 2.389 8.912 1.00 87.56 95 SER A N 1
ATOM 703 C CA . SER A 1 95 ? 0.027 3.689 9.561 1.00 87.56 95 SER A CA 1
ATOM 704 C C . SER A 1 95 ? 0.316 4.870 8.633 1.00 87.56 95 SER A C 1
ATOM 706 O O . SER A 1 95 ? -0.041 5.996 8.956 1.00 87.56 95 SER A O 1
ATOM 708 N N . ALA A 1 96 ? 0.940 4.633 7.476 1.00 85.94 96 ALA A N 1
ATOM 709 C CA . ALA A 1 96 ? 1.296 5.658 6.497 1.00 85.94 96 ALA A CA 1
ATOM 710 C C . ALA A 1 96 ? 0.116 6.075 5.595 1.00 85.94 96 ALA A C 1
ATOM 712 O O . ALA A 1 96 ? 0.323 6.645 4.523 1.00 85.94 96 ALA A O 1
ATOM 713 N N . LEU A 1 97 ? -1.118 5.775 6.008 1.00 89.44 97 LEU A N 1
ATOM 714 C CA . LEU A 1 97 ? -2.326 6.117 5.270 1.00 89.44 97 LEU A CA 1
ATOM 715 C C . LEU A 1 97 ? -2.587 7.628 5.340 1.00 89.44 97 LEU A C 1
ATOM 717 O O . LEU A 1 97 ? -2.667 8.201 6.427 1.00 89.44 97 LEU A O 1
ATOM 721 N N . GLN A 1 98 ? -2.742 8.268 4.182 1.00 88.44 98 GLN A N 1
ATOM 722 C CA . GLN A 1 98 ? -3.005 9.704 4.093 1.00 88.44 98 GLN A CA 1
ATOM 723 C C . GLN A 1 98 ? -4.502 9.979 3.949 1.00 88.44 98 GLN A C 1
ATOM 725 O O . GLN A 1 98 ? -5.227 9.275 3.254 1.00 88.44 98 GLN A O 1
ATOM 730 N N . LEU A 1 99 ? -4.984 11.027 4.613 1.00 88.88 99 LEU A N 1
ATOM 731 C CA . LEU A 1 99 ? -6.385 11.430 4.516 1.00 88.88 99 LEU A CA 1
ATOM 732 C C . LEU A 1 99 ? -6.672 12.049 3.147 1.00 88.88 99 LEU A C 1
ATOM 734 O O . LEU A 1 99 ? -5.860 12.800 2.611 1.00 88.88 99 LEU A O 1
ATOM 738 N N . GLY A 1 100 ? -7.846 11.753 2.590 1.00 87.75 100 GLY A N 1
ATOM 739 C CA . GLY A 1 100 ? -8.271 12.262 1.288 1.00 87.75 100 GLY A CA 1
ATOM 740 C C . GLY A 1 100 ? -7.572 11.616 0.091 1.00 87.75 100 GLY A C 1
ATOM 741 O O . GLY A 1 100 ? -7.989 11.886 -1.039 1.00 87.75 100 GLY A O 1
ATOM 742 N N . SER A 1 101 ? -6.572 10.753 0.317 1.00 89.62 101 SER A N 1
ATOM 743 C CA . SER A 1 101 ? -5.944 9.974 -0.744 1.00 89.62 101 SER A CA 1
ATOM 744 C C . SER A 1 101 ? -6.891 8.888 -1.239 1.00 89.62 101 SER A C 1
ATOM 746 O O . SER A 1 101 ? -7.754 8.394 -0.510 1.00 89.62 101 SER A O 1
ATOM 748 N N . GLU A 1 102 ? -6.719 8.512 -2.494 1.00 92.69 102 GLU A N 1
ATOM 749 C CA . GLU A 1 102 ? -7.423 7.391 -3.094 1.00 92.69 102 GLU A CA 1
ATOM 750 C C . GLU A 1 102 ? -6.502 6.177 -3.048 1.00 92.69 102 GLU A C 1
ATOM 752 O O . GLU A 1 102 ? -5.352 6.256 -3.477 1.00 92.69 102 GLU A O 1
ATOM 757 N N . ILE A 1 103 ? -6.987 5.091 -2.451 1.00 93.31 103 ILE A N 1
ATOM 758 C CA . ILE A 1 103 ? -6.253 3.834 -2.339 1.00 93.31 103 ILE A CA 1
ATOM 759 C C . ILE A 1 103 ? -7.015 2.736 -3.065 1.00 93.31 103 ILE A C 1
ATOM 761 O O . ILE A 1 103 ? -8.241 2.680 -3.014 1.00 93.31 103 ILE A O 1
ATOM 765 N N . ALA A 1 104 ? -6.296 1.843 -3.724 1.00 93.94 104 ALA A N 1
ATOM 766 C CA . ALA A 1 104 ? -6.881 0.661 -4.323 1.00 93.94 104 ALA A CA 1
ATOM 767 C C . ALA A 1 104 ? -6.985 -0.465 -3.281 1.00 93.94 104 ALA A C 1
ATOM 769 O O . ALA A 1 104 ? -6.059 -0.733 -2.515 1.00 93.94 104 ALA A O 1
ATOM 770 N N . VAL A 1 105 ? -8.143 -1.108 -3.224 1.00 93.38 105 VAL A N 1
ATOM 771 C CA . VAL A 1 105 ? -8.487 -2.129 -2.231 1.00 93.38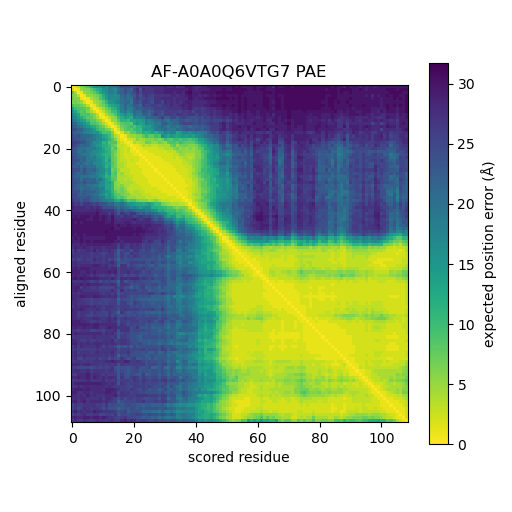 105 VAL A CA 1
ATOM 772 C C . VAL A 1 105 ? -8.942 -3.387 -2.971 1.00 93.38 105 VAL A C 1
ATOM 774 O O . VAL A 1 105 ? -9.789 -3.263 -3.855 1.00 93.38 105 VAL A O 1
ATOM 777 N N . PRO A 1 106 ? -8.409 -4.584 -2.658 1.00 91.94 106 PRO A N 1
ATOM 778 C CA . PRO A 1 106 ? -8.854 -5.823 -3.292 1.00 91.94 106 PRO A CA 1
ATOM 779 C C . PRO A 1 106 ? -10.334 -6.112 -3.018 1.00 91.94 106 PRO A C 1
ATOM 781 O O . PRO A 1 106 ? -10.830 -5.838 -1.922 1.00 91.94 106 PRO A O 1
ATOM 784 N N . VAL A 1 107 ? -11.019 -6.684 -4.005 1.00 90.00 107 VAL A N 1
ATOM 785 C CA . VAL A 1 107 ? -12.398 -7.165 -3.884 1.00 90.00 107 VAL A CA 1
ATOM 786 C C . VAL A 1 107 ? -12.374 -8.627 -3.441 1.00 90.00 107 VAL A C 1
ATOM 788 O O . VAL A 1 107 ? -11.672 -9.454 -4.020 1.00 90.00 107 VAL A O 1
ATOM 791 N N . TYR A 1 108 ? -13.140 -8.936 -2.398 1.00 85.75 108 TYR A N 1
ATOM 792 C CA . TYR A 1 108 ? -13.289 -10.282 -1.852 1.00 85.75 108 TYR A CA 1
ATOM 793 C C . TYR A 1 108 ? -14.737 -10.737 -2.083 1.00 85.75 108 TYR A C 1
ATOM 795 O O . TYR A 1 108 ? -15.666 -9.983 -1.786 1.00 85.75 108 TYR A O 1
ATOM 803 N N . HIS A 1 109 ? -14.916 -11.936 -2.643 1.00 76.94 109 HIS A N 1
ATOM 804 C CA . HIS A 1 109 ? -16.218 -12.563 -2.909 1.00 76.94 109 HIS A CA 1
ATOM 805 C C . HIS A 1 109 ? -16.523 -13.673 -1.905 1.00 76.94 109 HIS A C 1
ATOM 807 O O . HIS A 1 109 ? -15.563 -14.355 -1.475 1.00 76.94 109 HIS A O 1
#

pLDDT: mean 80.51, std 15.5, range [43.88, 94.81]

Nearest PDB structures (foldseek):
  7b5h-assembly1_AK  TM=7.584E-01  e=2.993E-02  Nostoc sp. PCC 7120 = FACHB-418
  6j0n-assembly1_b  TM=7.376E-01  e=5.488E-02  Photorhabdus asymbiotica subsp. asymbiotica ATCC 43949
  5ls2-assembly1_A  TM=7.449E-01  e=2.111E-01  Lotus japonicus
  6rbk-assembly1_A  TM=7.049E-01  e=4.429E-01  Serratia entomophila
  7r9x-assembly1_A  TM=2.128E-01  e=2.386E+00  Pseudomonas aeruginosa PAO1

Radius of gyration: 30.91 Å; Cα contacts (8 Å, |Δi|>4): 82; chains: 1; bounding box: 98×27×53 Å